Protein AF-E9H9M9-F1 (afdb_monomer)

InterPro domains:
  IPR001781 Zinc finger, LIM-type [PF00412] (11-69)
  IPR001781 Zinc finger, LIM-type [PS00478] (11-47)
  IPR001781 Zinc finger, LIM-type [PS50023] (9-69)
  IPR001781 Zinc finger, LIM-type [SM00132] (10-68)

Solvent-accessible surface area (backbone atoms only — not comparable to full-atom values): 4231 Å² total; per-residue (Å²): 105,67,42,81,44,68,45,88,44,48,16,67,77,81,67,44,66,55,34,88,36,71,31,44,68,44,73,96,75,72,43,38,25,41,57,90,57,37,29,16,75,82,82,60,49,71,56,50,85,58,77,56,89,54,89,69,45,76,57,95,84,38,40,26,46,84,90,75,105

Organism: Daphnia pulex (NCBI:txid6669)

Radius of gyration: 11.17 Å; Cα contacts (8 Å, |Δi|>4): 134; chains: 1; bounding box: 24×27×24 Å

Foldseek 3Di:
DFDFDDQPDAALQPRHTLGGDTWDAPPVVRHIHRQCRCAAPPPRHRQDPSPDDGDWDADPNGTHDPVGD

Structure (mmCIF, N/CA/C/O backbone):
data_AF-E9H9M9-F1
#
_entry.id   AF-E9H9M9-F1
#
loop_
_atom_site.group_PDB
_atom_site.id
_atom_site.type_symbol
_atom_site.label_atom_id
_atom_site.label_alt_id
_atom_site.label_comp_id
_atom_site.label_asym_id
_atom_site.label_entity_id
_atom_site.label_seq_id
_atom_site.pdbx_PDB_ins_code
_atom_site.Cartn_x
_atom_site.Cartn_y
_atom_site.Cartn_z
_atom_site.occupancy
_atom_site.B_iso_or_equiv
_atom_site.auth_seq_id
_atom_site.auth_comp_id
_atom_site.auth_asym_id
_atom_site.auth_atom_id
_atom_site.pdbx_PDB_model_num
ATOM 1 N N . ARG A 1 1 ? 6.086 3.251 -9.032 1.00 49.97 1 ARG A N 1
ATOM 2 C CA . ARG A 1 1 ? 7.021 4.277 -8.506 1.00 49.97 1 ARG A CA 1
ATOM 3 C C . ARG A 1 1 ? 6.862 4.316 -6.992 1.00 49.97 1 ARG A C 1
ATOM 5 O O . ARG A 1 1 ? 5.768 4.619 -6.538 1.00 49.97 1 ARG A O 1
ATOM 12 N N . MET A 1 2 ? 7.895 3.960 -6.223 1.00 56.94 2 MET A N 1
ATOM 13 C CA . MET A 1 2 ? 7.870 4.126 -4.764 1.00 56.94 2 MET A CA 1
ATOM 14 C C . MET A 1 2 ? 7.924 5.619 -4.441 1.00 56.94 2 MET A C 1
ATOM 16 O O . MET A 1 2 ? 8.789 6.333 -4.950 1.00 56.94 2 MET A O 1
ATOM 20 N N . LEU A 1 3 ? 6.976 6.095 -3.643 1.00 59.53 3 LEU A N 1
ATOM 21 C CA . LEU A 1 3 ? 6.892 7.491 -3.236 1.00 59.53 3 LEU A CA 1
ATOM 22 C C . LEU A 1 3 ? 7.070 7.564 -1.721 1.00 59.53 3 LEU A C 1
ATOM 24 O O . LEU A 1 3 ? 6.529 6.743 -0.979 1.00 59.53 3 LEU A O 1
ATOM 28 N N . SER A 1 4 ? 7.856 8.542 -1.275 1.00 64.81 4 SER A N 1
ATOM 29 C CA . SER A 1 4 ? 8.015 8.827 0.148 1.00 64.81 4 SER A CA 1
ATOM 30 C C . SER A 1 4 ? 6.729 9.473 0.654 1.00 64.81 4 SER A C 1
ATOM 32 O O . SER A 1 4 ? 6.305 10.514 0.147 1.00 64.81 4 SER A O 1
ATOM 34 N N . VAL A 1 5 ? 6.068 8.832 1.615 1.00 66.19 5 VAL A N 1
ATOM 35 C CA . VAL A 1 5 ? 4.841 9.350 2.225 1.00 66.19 5 VAL A CA 1
ATOM 36 C C . VAL A 1 5 ? 5.171 10.175 3.465 1.00 66.19 5 VAL A C 1
ATOM 38 O O . VAL A 1 5 ? 6.073 9.855 4.234 1.00 66.19 5 VAL A O 1
ATOM 41 N N . SER A 1 6 ? 4.423 11.259 3.681 1.00 67.06 6 SER A N 1
ATOM 42 C CA . SER A 1 6 ? 4.454 11.959 4.966 1.00 67.06 6 SER A CA 1
ATOM 43 C C . SER A 1 6 ? 3.923 11.007 6.040 1.00 67.06 6 SER A C 1
ATOM 45 O O . SER A 1 6 ? 2.850 10.430 5.853 1.00 67.06 6 SER A O 1
ATOM 47 N N . GLY A 1 7 ? 4.644 10.856 7.155 1.00 65.25 7 GLY A N 1
ATOM 48 C CA . GLY A 1 7 ? 4.368 9.834 8.178 1.00 65.25 7 GLY A CA 1
ATOM 49 C C . GLY A 1 7 ? 2.978 9.869 8.819 1.00 65.25 7 GLY A C 1
ATOM 50 O O . GLY A 1 7 ? 2.621 8.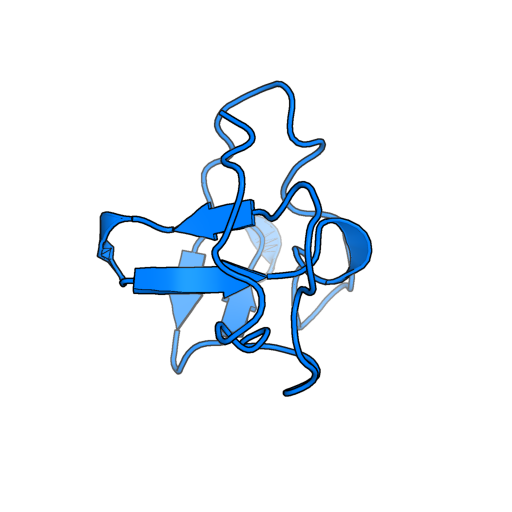935 9.515 1.00 65.25 7 GLY A O 1
ATOM 51 N N . LYS A 1 8 ? 2.169 10.896 8.535 1.00 75.88 8 LYS A N 1
ATOM 52 C CA . LYS A 1 8 ? 0.771 11.017 8.971 1.00 75.88 8 LYS A CA 1
ATOM 53 C C . LYS A 1 8 ? -0.225 10.191 8.141 1.00 75.88 8 LYS A C 1
ATOM 55 O O . LYS A 1 8 ? -1.412 10.174 8.458 1.00 75.88 8 LYS A O 1
ATOM 60 N N . LYS A 1 9 ? 0.192 9.584 7.023 1.00 86.94 9 LYS A N 1
ATOM 61 C CA . LYS A 1 9 ? -0.710 8.776 6.183 1.00 86.94 9 LYS A CA 1
ATOM 62 C C . LYS A 1 9 ? -0.850 7.362 6.745 1.00 86.94 9 LYS A C 1
ATOM 64 O O . LYS A 1 9 ? 0.145 6.735 7.096 1.00 86.94 9 LYS A O 1
ATOM 69 N N . LYS A 1 10 ? -2.087 6.862 6.777 1.00 90.56 10 LYS A N 1
ATOM 70 C CA . LYS A 1 10 ? -2.423 5.518 7.257 1.00 90.56 10 LYS A CA 1
ATOM 71 C C . LYS A 1 10 ? -2.547 4.526 6.112 1.00 90.56 10 LYS A C 1
ATOM 73 O O . LYS A 1 10 ? -3.023 4.879 5.031 1.00 90.56 10 LYS A O 1
ATOM 78 N N . CYS A 1 11 ? -2.144 3.290 6.368 1.00 90.94 11 CYS A N 1
ATOM 79 C CA . CYS A 1 11 ? -2.380 2.183 5.465 1.00 90.94 11 CYS A CA 1
ATOM 80 C C . CYS A 1 11 ? -3.871 1.844 5.422 1.00 90.94 11 CYS A C 1
ATOM 82 O O . CYS A 1 11 ? -4.490 1.603 6.454 1.00 90.94 11 CYS A O 1
ATOM 84 N N . SER A 1 12 ? -4.446 1.759 4.226 1.00 90.50 12 SER A N 1
ATOM 85 C CA . SER A 1 12 ? -5.859 1.415 4.056 1.00 90.50 12 SER A CA 1
ATOM 86 C C . SER A 1 12 ? -6.187 -0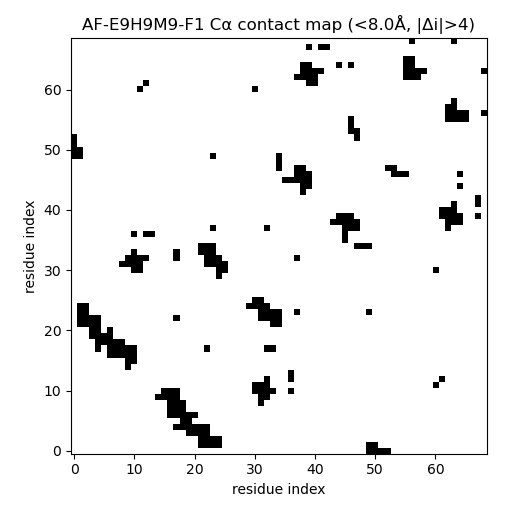.037 4.436 1.00 90.50 12 SER A C 1
ATOM 88 O O . SER A 1 12 ? -7.353 -0.329 4.677 1.00 90.50 12 SER A O 1
ATOM 90 N N . LEU A 1 13 ? -5.187 -0.930 4.526 1.00 88.69 13 LEU A N 1
ATOM 91 C CA . LEU A 1 13 ? -5.372 -2.327 4.940 1.00 88.69 13 LEU A CA 1
ATOM 92 C C . LEU A 1 13 ? -5.256 -2.513 6.461 1.00 88.69 13 LEU A C 1
ATOM 94 O O . LEU A 1 13 ? -6.209 -2.966 7.082 1.00 88.69 13 LEU A O 1
ATOM 98 N N . CYS A 1 14 ? -4.106 -2.192 7.067 1.00 90.88 14 CYS A N 1
ATOM 99 C CA . CYS A 1 14 ? -3.877 -2.430 8.501 1.00 90.88 14 CYS A CA 1
ATOM 100 C C . CYS A 1 14 ? -4.250 -1.244 9.402 1.00 90.88 14 CYS A C 1
ATOM 102 O O . CYS A 1 14 ? -4.206 -1.377 10.618 1.00 90.88 14 CYS A O 1
ATOM 104 N N . GLN A 1 15 ? -4.613 -0.089 8.829 1.00 90.12 15 GLN A N 1
ATOM 105 C CA . GLN A 1 15 ? -4.965 1.147 9.548 1.00 90.12 15 GLN A CA 1
ATOM 106 C C . GLN A 1 15 ? -3.837 1.768 10.393 1.00 90.12 15 GLN A C 1
ATOM 108 O O . GLN A 1 15 ? -4.055 2.792 11.046 1.00 90.12 15 GLN A O 1
ATOM 113 N N . GLU A 1 16 ? -2.620 1.226 10.324 1.00 90.5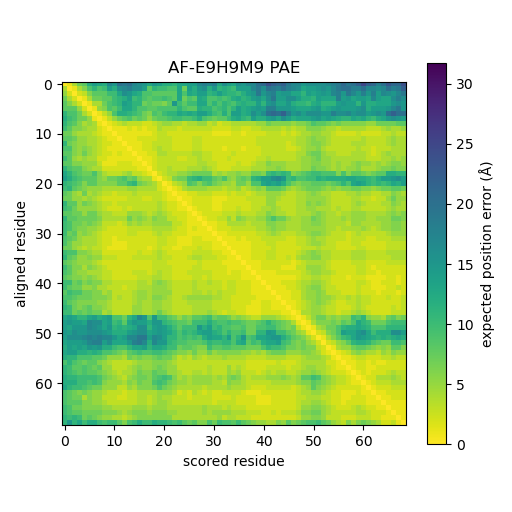0 16 GLU A N 1
ATOM 114 C CA . GLU A 1 16 ? -1.433 1.793 10.966 1.00 90.50 16 GLU A CA 1
ATOM 115 C C . GLU A 1 16 ? -0.769 2.878 10.113 1.00 90.50 16 GLU A C 1
ATOM 117 O O . GLU A 1 16 ? -0.961 2.964 8.895 1.00 90.50 16 GLU A O 1
ATOM 122 N N . GLU A 1 17 ? 0.028 3.728 10.754 1.00 90.50 17 GLU A N 1
ATOM 123 C CA . GLU A 1 17 ? 0.788 4.768 10.066 1.00 90.50 17 GLU A C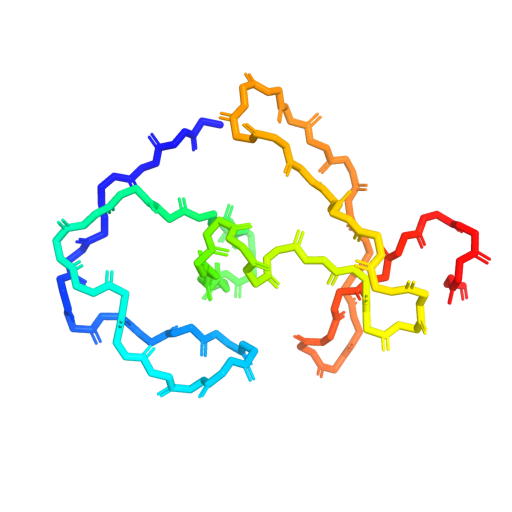A 1
ATOM 124 C C . GLU A 1 17 ? 1.877 4.158 9.171 1.00 90.50 17 GLU A C 1
ATOM 126 O O . GLU A 1 17 ? 2.568 3.204 9.527 1.00 90.50 17 GLU A O 1
ATOM 131 N N . LEU A 1 18 ? 2.052 4.729 7.978 1.00 87.50 18 LEU A N 1
ATOM 132 C CA . LEU A 1 18 ? 3.095 4.296 7.040 1.00 87.50 18 LEU A CA 1
ATOM 133 C C . LEU A 1 18 ? 4.496 4.741 7.481 1.00 87.50 18 LEU A C 1
ATOM 135 O O . LEU A 1 18 ? 5.493 4.219 6.984 1.00 87.50 18 LEU A O 1
ATOM 139 N N . GLY A 1 19 ? 4.576 5.700 8.409 1.00 81.44 19 GLY A N 1
ATOM 140 C CA . GLY A 1 19 ? 5.833 6.264 8.882 1.00 81.44 19 GLY A CA 1
ATOM 141 C C . GLY A 1 19 ? 6.615 6.984 7.778 1.00 81.44 19 GLY A C 1
ATOM 142 O O . GLY A 1 19 ? 6.070 7.397 6.753 1.00 81.44 19 GLY A O 1
ATOM 143 N N . ARG A 1 20 ? 7.919 7.172 8.002 1.00 72.31 20 ARG A N 1
ATOM 144 C CA . ARG A 1 20 ? 8.847 7.707 6.993 1.00 72.31 20 ARG A CA 1
ATOM 145 C C . ARG A 1 20 ? 9.450 6.534 6.223 1.00 72.31 20 ARG A C 1
ATOM 147 O O . ARG A 1 20 ? 10.523 6.054 6.573 1.00 72.31 20 ARG A O 1
ATOM 154 N N . GLY A 1 21 ? 8.739 6.044 5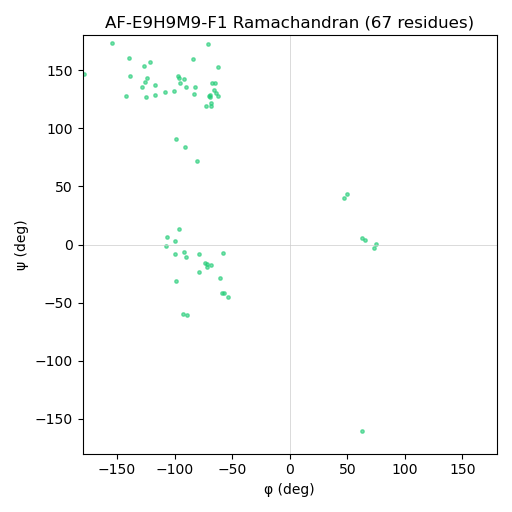.216 1.00 74.50 21 GLY A N 1
ATOM 155 C CA . GLY A 1 21 ? 9.163 4.885 4.434 1.00 74.50 21 GLY A CA 1
ATOM 156 C C . GLY A 1 21 ? 8.588 4.876 3.024 1.00 74.50 21 GLY A C 1
ATOM 157 O O . GLY A 1 21 ? 7.758 5.712 2.659 1.00 74.50 21 GLY A O 1
ATOM 158 N N . ALA A 1 22 ? 9.049 3.918 2.222 1.00 81.25 22 ALA A N 1
ATOM 159 C CA . ALA A 1 22 ? 8.460 3.641 0.922 1.00 81.25 22 ALA A CA 1
ATOM 160 C C . ALA A 1 22 ? 7.076 3.004 1.111 1.00 81.25 22 ALA A C 1
ATOM 162 O O . ALA A 1 22 ? 6.923 2.015 1.830 1.00 81.25 22 ALA A O 1
ATOM 163 N N . ALA A 1 23 ? 6.072 3.576 0.454 1.00 86.69 23 ALA A N 1
ATOM 164 C CA . ALA A 1 23 ? 4.707 3.072 0.467 1.00 86.69 23 ALA A CA 1
ATOM 165 C C . ALA A 1 23 ? 4.197 2.873 -0.960 1.00 86.69 23 ALA A C 1
ATOM 167 O O . ALA A 1 23 ? 4.624 3.554 -1.900 1.00 86.69 23 ALA A O 1
ATOM 168 N N . MET A 1 24 ? 3.253 1.948 -1.104 1.00 87.88 24 MET A N 1
ATOM 169 C CA . MET A 1 24 ? 2.484 1.785 -2.328 1.00 87.88 24 MET A CA 1
ATOM 170 C C . MET A 1 24 ? 1.338 2.789 -2.326 1.00 87.88 24 MET A C 1
ATOM 172 O O . MET A 1 24 ? 0.595 2.904 -1.350 1.00 87.88 24 MET A O 1
ATOM 176 N N . ILE A 1 25 ? 1.213 3.531 -3.422 1.00 86.69 25 ILE A N 1
ATOM 177 C CA . ILE A 1 25 ? 0.219 4.591 -3.567 1.00 86.69 25 ILE A CA 1
ATOM 178 C C . ILE A 1 25 ? -0.602 4.320 -4.817 1.00 86.69 25 ILE A C 1
ATOM 180 O O . ILE A 1 25 ? -0.047 4.169 -5.904 1.00 86.69 25 ILE A O 1
ATOM 184 N N . ILE A 1 26 ? -1.923 4.301 -4.659 1.00 8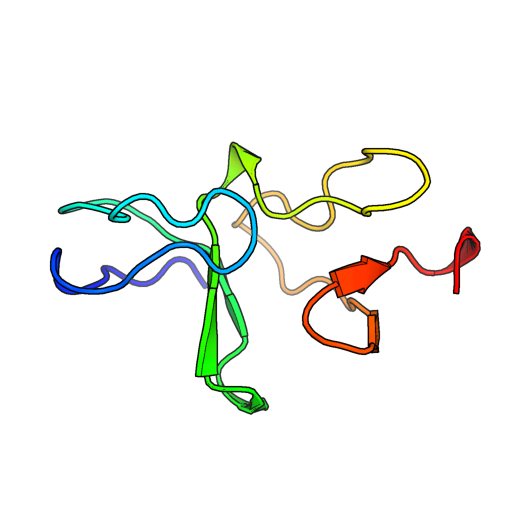6.50 26 ILE A N 1
ATOM 185 C CA . ILE A 1 26 ? -2.860 4.348 -5.780 1.00 86.50 26 ILE A CA 1
ATOM 186 C C . ILE A 1 26 ? -3.324 5.796 -5.895 1.00 86.50 26 ILE A C 1
ATOM 188 O O . ILE A 1 26 ? -4.273 6.204 -5.223 1.00 86.50 26 ILE A O 1
ATOM 192 N N . GLU A 1 27 ? -2.619 6.592 -6.702 1.00 83.25 27 GLU A N 1
ATOM 193 C CA . GLU A 1 27 ? -2.831 8.045 -6.776 1.00 83.25 27 GLU A CA 1
ATOM 194 C C . GLU A 1 27 ? -4.266 8.404 -7.178 1.00 83.25 27 GLU A C 1
ATOM 196 O O . GLU A 1 27 ? -4.880 9.255 -6.533 1.00 83.25 27 GLU A O 1
ATOM 201 N N . SER A 1 28 ? -4.839 7.684 -8.148 1.00 84.31 28 SER A N 1
ATOM 202 C CA . SER A 1 28 ? -6.203 7.920 -8.642 1.00 84.31 28 SER A CA 1
ATOM 203 C C . SER A 1 28 ? -7.285 7.758 -7.572 1.00 84.31 28 SER A C 1
ATOM 205 O O . SER A 1 28 ? -8.317 8.415 -7.641 1.00 84.31 28 SER A O 1
ATOM 207 N N . LEU A 1 29 ? -7.052 6.905 -6.569 1.00 87.00 29 LEU A N 1
ATOM 208 C CA . LEU A 1 29 ? -7.994 6.648 -5.472 1.00 87.00 29 LEU A CA 1
ATOM 209 C C . LEU A 1 29 ? -7.535 7.260 -4.142 1.00 87.00 29 LEU A C 1
ATOM 211 O O . LEU A 1 29 ? -8.228 7.135 -3.136 1.00 87.00 29 LEU A O 1
ATOM 215 N N . ARG A 1 30 ? -6.359 7.904 -4.116 1.00 87.00 30 ARG A N 1
ATOM 216 C CA . ARG A 1 30 ? -5.672 8.367 -2.898 1.00 87.00 30 ARG A CA 1
ATOM 217 C C . ARG A 1 30 ? -5.601 7.304 -1.796 1.00 87.00 30 ARG A C 1
ATOM 219 O O . ARG A 1 30 ? -5.749 7.621 -0.615 1.00 87.00 30 ARG A O 1
ATOM 226 N N . LEU A 1 31 ? -5.352 6.055 -2.179 1.00 88.88 31 LEU A N 1
ATOM 227 C CA . LEU A 1 31 ? -5.141 4.964 -1.230 1.00 88.88 31 LEU A CA 1
ATOM 228 C C . LEU A 1 31 ? -3.649 4.754 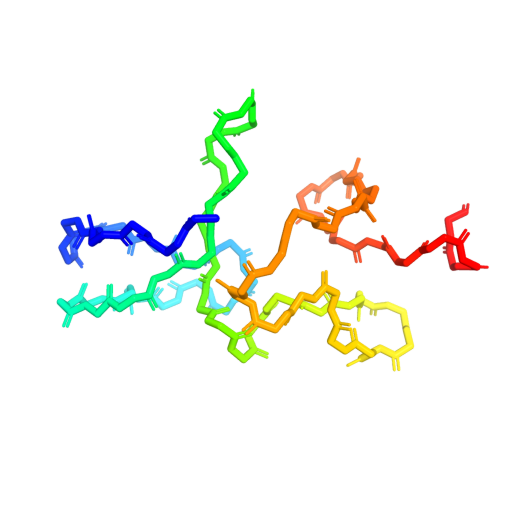-0.998 1.00 88.88 31 LEU A C 1
ATOM 230 O O . LEU A 1 31 ? -2.839 4.878 -1.920 1.00 88.88 31 LEU A O 1
ATOM 234 N N . PHE A 1 32 ? -3.300 4.427 0.242 1.00 89.62 32 PHE A N 1
ATOM 235 C CA . PHE A 1 32 ? -1.920 4.249 0.669 1.00 89.62 32 PHE A CA 1
ATOM 236 C C . PHE A 1 32 ? -1.779 2.906 1.376 1.00 89.62 32 PHE A C 1
ATOM 238 O O . PHE A 1 32 ? -2.609 2.544 2.210 1.00 89.62 32 PHE A O 1
ATOM 245 N N . TYR A 1 33 ? -0.724 2.166 1.062 1.00 89.25 33 TYR A N 1
ATOM 246 C CA . TYR A 1 33 ? -0.483 0.838 1.609 1.00 89.25 33 TYR A CA 1
ATOM 247 C C . TYR A 1 33 ? 0.989 0.660 1.956 1.00 89.25 33 TYR A C 1
ATOM 249 O O . TYR A 1 33 ? 1.864 1.148 1.237 1.00 89.25 33 TYR A O 1
ATOM 257 N N . HIS A 1 34 ? 1.284 -0.075 3.032 1.00 88.94 34 HIS A N 1
ATOM 258 C CA . HIS A 1 34 ? 2.638 -0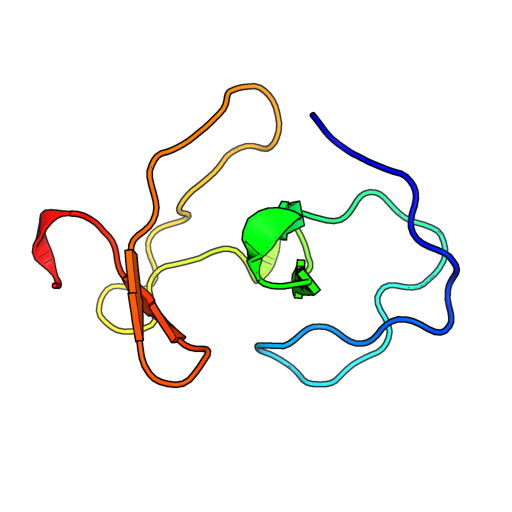.597 3.205 1.00 88.94 34 HIS A CA 1
ATOM 259 C C . HIS A 1 34 ? 2.946 -1.536 2.042 1.00 88.94 34 HIS A C 1
ATOM 261 O O . HIS A 1 34 ? 2.044 -2.176 1.501 1.00 88.94 34 HIS A O 1
ATOM 267 N N . ILE A 1 35 ? 4.225 -1.668 1.699 1.00 86.38 35 ILE A N 1
ATOM 268 C CA . ILE A 1 35 ? 4.672 -2.593 0.649 1.00 86.38 35 ILE A CA 1
ATOM 269 C C . ILE A 1 35 ? 4.145 -4.012 0.926 1.00 86.38 35 ILE A C 1
ATOM 271 O O . ILE A 1 35 ? 3.537 -4.625 0.056 1.00 86.38 35 ILE A O 1
ATOM 275 N N . ASN A 1 36 ? 4.249 -4.475 2.176 1.00 86.81 36 ASN A N 1
ATOM 276 C CA . ASN A 1 36 ? 3.767 -5.797 2.600 1.00 86.81 36 ASN A CA 1
ATOM 277 C C . ASN A 1 36 ? 2.232 -5.909 2.672 1.00 86.81 36 ASN A C 1
ATOM 279 O O . ASN A 1 36 ? 1.684 -7.010 2.665 1.00 86.81 36 ASN A O 1
ATOM 283 N N . CYS A 1 37 ? 1.528 -4.779 2.753 1.00 90.38 37 CYS A N 1
ATOM 284 C CA . CYS A 1 37 ? 0.068 -4.726 2.783 1.00 90.38 37 CYS A CA 1
ATOM 285 C C . CYS A 1 37 ? -0.546 -4.620 1.383 1.00 90.38 37 CYS A C 1
ATOM 287 O O . CYS A 1 37 ? -1.759 -4.751 1.238 1.00 90.38 37 CYS A O 1
ATOM 289 N N . PHE A 1 38 ? 0.256 -4.377 0.346 1.00 91.06 38 PHE A N 1
ATOM 290 C CA . PHE A 1 38 ? -0.226 -4.248 -1.023 1.00 91.06 38 PHE A CA 1
ATOM 291 C C . PHE A 1 38 ? -0.445 -5.628 -1.658 1.00 91.06 38 PHE A C 1
ATOM 293 O O . PHE A 1 38 ? 0.321 -6.094 -2.501 1.00 91.06 38 PHE A O 1
ATOM 300 N N . ARG A 1 39 ? -1.489 -6.315 -1.195 1.00 91.44 39 ARG A N 1
ATOM 301 C CA . ARG A 1 39 ? -1.800 -7.704 -1.543 1.00 91.44 39 ARG A CA 1
ATOM 302 C C . ARG A 1 39 ? -3.292 -7.918 -1.751 1.00 91.44 39 ARG A C 1
ATOM 304 O O . ARG A 1 39 ? -4.103 -7.137 -1.257 1.00 91.44 39 ARG A O 1
ATOM 311 N N . CYS A 1 40 ? -3.652 -8.990 -2.447 1.00 92.38 40 CYS A N 1
ATOM 312 C CA . CYS A 1 40 ? -5.046 -9.351 -2.660 1.00 92.38 40 CYS A CA 1
ATOM 313 C C . CYS A 1 40 ? -5.718 -9.733 -1.334 1.00 92.38 40 CYS A C 1
ATOM 315 O O . CYS A 1 40 ? -5.175 -10.530 -0.572 1.00 92.38 40 CYS A O 1
ATOM 317 N N . CYS A 1 41 ? -6.913 -9.206 -1.068 1.00 91.50 41 CYS A N 1
ATOM 318 C CA . CYS A 1 41 ? -7.675 -9.532 0.138 1.00 91.50 41 CYS A CA 1
ATOM 319 C C . CYS A 1 41 ? -8.259 -10.954 0.133 1.00 91.50 41 CYS A C 1
ATOM 321 O O . CYS A 1 41 ? -8.649 -11.437 1.189 1.00 91.50 41 CYS A O 1
ATOM 323 N N . VAL A 1 42 ? -8.328 -11.608 -1.032 1.00 93.00 42 VAL A N 1
ATOM 324 C CA . VAL A 1 42 ? -8.892 -12.957 -1.192 1.00 93.00 42 VAL A CA 1
ATOM 325 C C . VAL A 1 42 ? -7.799 -14.018 -1.075 1.00 93.00 42 VAL A C 1
ATOM 327 O O . VAL A 1 42 ? -7.851 -14.858 -0.185 1.00 93.00 42 VAL A O 1
ATOM 330 N N . CYS A 1 43 ? -6.782 -13.970 -1.941 1.00 93.75 43 CYS A N 1
ATOM 331 C CA . CYS A 1 43 ? -5.724 -14.986 -1.987 1.00 93.75 43 CYS A CA 1
ATOM 332 C C . CYS A 1 43 ? -4.427 -14.582 -1.268 1.00 93.75 43 CYS A C 1
ATOM 334 O O . CYS A 1 43 ? -3.520 -15.397 -1.134 1.00 93.75 43 CYS A O 1
ATOM 336 N N . GLY A 1 44 ? -4.298 -13.328 -0.821 1.00 89.75 44 GLY A N 1
ATOM 337 C CA . GLY A 1 44 ? -3.119 -12.853 -0.092 1.00 89.75 44 GLY A CA 1
ATOM 338 C C . GLY A 1 44 ? -1.871 -12.613 -0.946 1.00 89.75 44 GLY A C 1
ATOM 339 O O . GLY A 1 44 ? -0.855 -12.189 -0.395 1.00 89.75 44 GLY A O 1
ATOM 340 N N . ILE A 1 45 ? -1.924 -12.841 -2.266 1.00 89.75 45 ILE A N 1
ATOM 341 C CA . ILE A 1 45 ? -0.767 -12.635 -3.145 1.00 89.75 45 ILE A CA 1
ATOM 342 C C . ILE A 1 45 ? -0.375 -11.158 -3.196 1.00 89.75 45 ILE A C 1
ATOM 344 O O . ILE A 1 45 ? -1.241 -10.281 -3.264 1.00 89.75 45 ILE A O 1
ATOM 348 N N . ALA A 1 46 ? 0.927 -10.874 -3.171 1.00 89.12 46 ALA A N 1
ATOM 349 C CA . ALA A 1 46 ? 1.429 -9.520 -3.353 1.00 89.12 46 ALA A CA 1
ATOM 350 C C . ALA A 1 46 ? 1.050 -9.010 -4.750 1.00 89.12 46 ALA A C 1
ATOM 352 O O . ALA A 1 46 ? 1.323 -9.658 -5.758 1.00 89.12 46 ALA A O 1
ATOM 353 N N . LEU A 1 47 ? 0.425 -7.837 -4.799 1.00 88.19 47 LEU A N 1
ATOM 354 C CA . LEU A 1 47 ? -0.054 -7.207 -6.030 1.00 88.19 47 LEU A CA 1
ATOM 355 C C . LEU A 1 47 ? 0.941 -6.189 -6.585 1.00 88.19 47 LEU A C 1
ATOM 357 O O . LEU A 1 47 ? 0.600 -5.358 -7.411 1.00 88.19 47 LEU A O 1
ATOM 361 N N . GLY A 1 48 ? 2.165 -6.188 -6.084 1.00 79.31 48 GLY A N 1
ATOM 362 C CA . GLY A 1 48 ? 3.205 -5.293 -6.542 1.00 79.31 48 GLY A CA 1
ATOM 363 C C . GLY A 1 48 ? 4.490 -5.561 -5.783 1.00 79.31 48 GLY A C 1
ATOM 364 O O . GLY A 1 48 ? 4.475 -5.901 -4.604 1.00 79.31 48 GLY A O 1
ATOM 365 N N . ASN A 1 49 ? 5.611 -5.386 -6.469 1.00 71.00 49 ASN A N 1
ATOM 366 C CA . ASN A 1 49 ? 6.960 -5.474 -5.903 1.00 71.00 49 ASN A CA 1
ATOM 367 C C . ASN A 1 49 ? 7.616 -4.085 -5.758 1.00 71.00 49 ASN A C 1
ATOM 369 O O . ASN A 1 49 ? 8.799 -3.974 -5.454 1.00 71.00 49 ASN A O 1
ATOM 373 N N . GLY A 1 50 ? 6.853 -3.015 -6.019 1.00 63.19 50 GLY A N 1
ATOM 374 C CA . GLY A 1 50 ? 7.294 -1.624 -5.946 1.00 63.19 50 GLY A CA 1
ATOM 375 C C . GLY A 1 50 ? 8.234 -1.164 -7.070 1.00 63.19 50 GLY A C 1
ATOM 376 O O . GLY A 1 50 ? 8.550 0.028 -7.122 1.00 63.19 50 GLY A O 1
ATOM 377 N N . THR A 1 51 ? 8.634 -2.045 -7.994 1.00 59.03 51 THR A N 1
ATOM 378 C CA . THR A 1 51 ? 9.546 -1.710 -9.103 1.00 59.03 51 THR A CA 1
ATOM 379 C C . THR A 1 51 ? 8.817 -1.448 -10.422 1.00 59.03 51 THR A C 1
ATOM 381 O O . THR A 1 51 ? 9.237 -0.565 -11.167 1.00 59.03 51 THR A O 1
ATOM 384 N N . ALA A 1 52 ? 7.682 -2.108 -10.675 1.00 62.31 52 ALA A N 1
ATOM 385 C CA . ALA A 1 52 ? 6.844 -1.901 -11.860 1.00 62.31 52 ALA A CA 1
ATOM 386 C C . ALA A 1 52 ? 5.410 -1.476 -11.490 1.00 62.31 52 ALA A C 1
ATOM 388 O O . ALA A 1 52 ? 4.949 -1.700 -10.370 1.00 62.31 52 ALA A O 1
ATOM 389 N N . GLY A 1 53 ? 4.712 -0.815 -12.419 1.00 64.50 53 GLY A N 1
ATOM 390 C CA . GLY A 1 53 ? 3.272 -0.587 -12.289 1.00 64.50 53 GLY A CA 1
ATOM 391 C C . GLY A 1 53 ? 2.540 -1.919 -12.431 1.00 64.50 53 GLY A C 1
ATOM 392 O O . GLY A 1 53 ? 2.717 -2.596 -13.437 1.00 64.50 53 GLY A O 1
ATOM 393 N N . THR A 1 54 ? 1.761 -2.304 -11.422 1.00 73.62 54 THR A N 1
ATOM 394 C CA . THR A 1 54 ? 0.888 -3.480 -11.481 1.00 73.62 54 THR A CA 1
ATOM 395 C C . THR A 1 54 ? -0.557 -3.020 -11.556 1.00 73.62 54 THR A C 1
ATOM 397 O O . THR A 1 54 ? -0.985 -2.189 -10.752 1.00 73.62 54 THR A O 1
ATOM 400 N N . ASP A 1 55 ? -1.305 -3.591 -12.497 1.00 80.50 55 ASP A N 1
ATOM 401 C CA . ASP A 1 55 ? -2.751 -3.434 -12.547 1.00 80.50 55 ASP A CA 1
ATOM 402 C C . ASP A 1 55 ? -3.390 -4.153 -11.361 1.00 80.50 55 ASP A C 1
ATOM 404 O O . ASP A 1 55 ? -3.268 -5.367 -11.186 1.00 80.50 55 ASP A O 1
ATOM 408 N N . VAL A 1 56 ? -4.081 -3.379 -10.530 1.00 86.44 56 VAL A N 1
ATOM 409 C CA . VAL A 1 56 ? -4.816 -3.870 -9.366 1.00 86.44 56 VAL A CA 1
ATOM 410 C C . VAL A 1 56 ? -6.265 -3.441 -9.467 1.00 86.44 56 VAL A C 1
ATOM 412 O O . VAL A 1 56 ? -6.567 -2.332 -9.913 1.00 86.44 56 VAL A O 1
ATOM 415 N N . ARG A 1 57 ? -7.181 -4.303 -9.025 1.00 91.12 57 ARG A N 1
ATOM 416 C CA . ARG A 1 57 ? -8.603 -3.962 -8.976 1.00 91.12 57 ARG A CA 1
ATOM 417 C C . ARG A 1 57 ? -8.993 -3.587 -7.556 1.00 91.12 57 ARG A C 1
ATOM 419 O O . ARG A 1 57 ? -8.657 -4.289 -6.604 1.00 91.12 57 ARG A O 1
ATOM 426 N N . VAL A 1 58 ? -9.705 -2.475 -7.407 1.00 89.50 58 VAL A N 1
ATOM 427 C CA . VAL A 1 58 ? -10.111 -1.953 -6.097 1.00 89.50 58 VAL A CA 1
ATOM 428 C C . VAL A 1 58 ? -11.628 -1.956 -5.985 1.00 89.50 58 VAL A C 1
ATOM 430 O O . VAL A 1 58 ? -12.317 -1.431 -6.858 1.00 89.50 58 VAL A O 1
ATOM 433 N N . ARG A 1 59 ? -12.154 -2.529 -4.898 1.00 89.00 59 ARG A N 1
ATOM 434 C CA . ARG A 1 59 ? -13.586 -2.517 -4.563 1.00 89.00 59 ARG A CA 1
ATOM 435 C C . ARG A 1 59 ? -13.750 -2.358 -3.057 1.00 89.00 59 ARG A C 1
ATOM 437 O O . ARG A 1 59 ? -13.149 -3.117 -2.308 1.00 89.00 59 ARG A O 1
ATOM 444 N N . ASN A 1 60 ? -14.546 -1.384 -2.609 1.00 85.44 60 ASN A N 1
ATOM 445 C CA . ASN A 1 60 ? -14.745 -1.079 -1.181 1.00 85.44 60 ASN A CA 1
ATOM 446 C C . ASN A 1 60 ? -13.417 -0.948 -0.403 1.00 85.44 60 ASN A C 1
ATOM 448 O O . ASN A 1 60 ? -13.266 -1.513 0.673 1.00 85.44 60 ASN A O 1
ATOM 452 N N . ASN A 1 61 ? -12.431 -0.256 -0.982 1.00 81.50 61 ASN A N 1
ATOM 453 C CA . ASN A 1 61 ? -11.071 -0.073 -0.444 1.00 81.50 61 ASN A CA 1
ATOM 454 C C . ASN A 1 61 ? -10.216 -1.355 -0.329 1.00 81.50 61 ASN A C 1
ATOM 456 O O . ASN A 1 61 ? -9.068 -1.284 0.119 1.00 81.50 61 ASN A O 1
ATOM 460 N N . ASN A 1 62 ? -10.725 -2.500 -0.791 1.00 87.62 62 ASN A N 1
ATOM 461 C CA . ASN A 1 62 ? -10.004 -3.766 -0.829 1.00 87.62 62 ASN A CA 1
ATOM 462 C C . ASN A 1 62 ? -9.354 -4.004 -2.194 1.00 87.62 62 ASN A C 1
ATOM 464 O O . ASN A 1 62 ? -9.957 -3.753 -3.243 1.00 87.62 62 ASN A O 1
ATOM 468 N N . LEU A 1 63 ? -8.127 -4.523 -2.164 1.00 90.81 63 LEU A N 1
ATOM 469 C CA . LEU A 1 63 ? -7.347 -4.856 -3.351 1.00 90.81 63 LEU A CA 1
ATOM 470 C C . LEU A 1 63 ? -7.616 -6.296 -3.796 1.00 90.81 63 LEU A C 1
ATOM 472 O O . LEU A 1 63 ? -7.593 -7.220 -2.984 1.00 90.81 63 LEU A O 1
ATOM 476 N N . HIS A 1 64 ? -7.803 -6.494 -5.094 1.00 91.25 64 HIS A N 1
ATOM 477 C CA . HIS A 1 64 ? -8.045 -7.793 -5.713 1.00 91.25 64 HIS A CA 1
ATOM 478 C C . HIS A 1 64 ? -7.023 -8.022 -6.831 1.00 91.25 64 HIS A C 1
ATOM 480 O O . HIS A 1 64 ? -6.691 -7.087 -7.571 1.00 91.25 64 HIS A O 1
ATOM 486 N N . CYS A 1 65 ? -6.512 -9.254 -6.940 1.00 91.19 65 CYS A N 1
ATOM 487 C CA . CYS A 1 65 ? -5.765 -9.671 -8.126 1.00 91.19 65 CYS A CA 1
ATOM 488 C C . CYS A 1 65 ? -6.715 -9.825 -9.316 1.00 91.19 65 CYS A C 1
ATOM 490 O O . CYS A 1 65 ? -7.935 -9.743 -9.167 1.00 91.19 65 CYS A O 1
ATOM 492 N N . HIS A 1 66 ? -6.143 -10.054 -10.495 1.00 88.12 66 HIS A N 1
ATOM 493 C CA . HIS A 1 66 ? -6.922 -10.290 -11.702 1.00 88.12 66 HIS A CA 1
ATOM 494 C C . HIS A 1 66 ? -7.878 -11.486 -11.555 1.00 88.12 66 HIS A C 1
ATOM 496 O O . HIS A 1 66 ? -9.030 -11.366 -11.947 1.00 88.12 66 HIS A O 1
ATOM 502 N N . ASP A 1 67 ? -7.422 -12.583 -10.943 1.00 89.88 67 ASP A N 1
ATOM 503 C CA . ASP A 1 67 ? -8.184 -13.834 -10.809 1.00 89.88 67 ASP A CA 1
ATOM 504 C C . ASP A 1 67 ? -9.254 -13.829 -9.703 1.00 89.88 67 ASP A C 1
ATOM 506 O O . ASP A 1 67 ? -10.182 -14.630 -9.743 1.00 89.88 67 ASP A O 1
ATOM 510 N N . CYS A 1 68 ? -9.123 -12.976 -8.681 1.00 90.25 68 CYS A N 1
ATOM 511 C CA . CYS A 1 68 ? -10.038 -12.945 -7.527 1.00 90.25 68 CYS A CA 1
ATOM 512 C C . CYS A 1 68 ? -11.099 -11.840 -7.601 1.00 90.25 68 CYS A C 1
ATOM 514 O O . CYS A 1 68 ? -11.828 -11.639 -6.627 1.00 90.25 68 CYS A O 1
ATOM 516 N N . TYR A 1 69 ? -11.132 -11.081 -8.692 1.00 85.31 69 TYR A N 1
ATOM 517 C CA . TYR A 1 69 ? -12.138 -10.053 -8.931 1.00 85.31 69 TYR A CA 1
ATOM 518 C C . TYR A 1 69 ? -13.243 -10.589 -9.831 1.00 85.31 69 TYR A C 1
ATOM 520 O O . TYR A 1 69 ? -14.421 -10.354 -9.486 1.00 85.31 69 TYR A O 1
#

Mean predicted aligned error: 5.56 Å

pLDDT: mean 82.94, std 10.57, range [49.97, 93.75]

Secondary structure (DSSP, 8-state):
--EEPPTTPBPTTT-SB--SSEEEEEGGGTEEEEGGG-B-TTT--BS--SSS----EEETTEEE-STT-

Nearest PDB structures (foldseek):
  1x4l-assembly1_A  TM=7.214E-01  e=2.283E-02  Homo sapiens
  3ixe-assembly1_B  TM=6.297E-01  e=2.443E-02  Homo sapiens
  1mkx-assembly2_K  TM=3.223E-01  e=2.921E+00  Bos taurus
  1gpz-assembly1_A  TM=3.413E-01  e=5.007E+00  Homo sapiens

Sequence (69 aa):
RMLSVSGKKKCSLCQEELGRGAAMIIESLRLFYHINCFRCCVCGIALGNGTAGT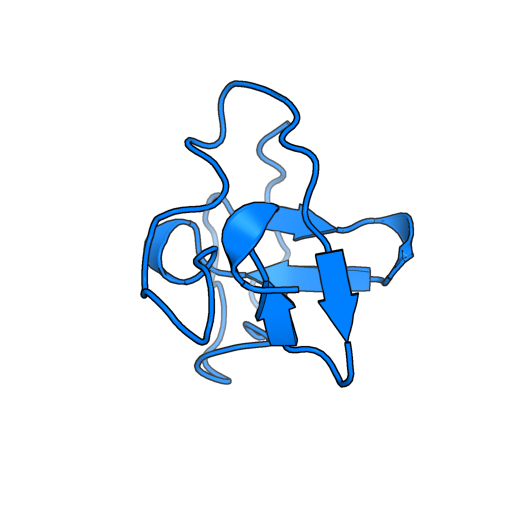DVRVRNNNLHCHDCY